Protein AF-A0A7S3JZH7-F1 (afdb_monomer_lite)

pLDDT: mean 85.05, std 9.58, range [51.75, 96.56]

Structure (mmCIF, N/CA/C/O backbone):
data_AF-A0A7S3JZH7-F1
#
_entry.id   AF-A0A7S3JZH7-F1
#
loop_
_atom_site.group_PDB
_atom_site.id
_atom_site.type_symbol
_atom_site.label_atom_id
_atom_site.label_alt_id
_atom_site.label_comp_id
_atom_site.label_asym_id
_atom_site.label_entity_id
_atom_site.label_seq_id
_atom_site.pdbx_PDB_ins_code
_atom_site.Cartn_x
_atom_site.Cartn_y
_atom_site.Cartn_z
_atom_site.occupancy
_atom_site.B_iso_or_equiv
_atom_site.auth_seq_id
_atom_site.auth_comp_id
_atom_site.auth_asym_id
_atom_site.auth_atom_id
_atom_site.pdbx_PDB_model_num
ATOM 1 N N . MET A 1 1 ? -5.013 -5.495 26.925 1.00 58.22 1 MET A N 1
ATOM 2 C CA . MET A 1 1 ? -5.924 -5.032 28.007 1.00 58.22 1 MET A CA 1
ATOM 3 C C . MET A 1 1 ? -6.100 -3.506 28.046 1.00 58.22 1 MET A C 1
ATOM 5 O O . MET A 1 1 ? -7.238 -3.081 28.151 1.00 58.22 1 MET A O 1
ATOM 9 N N . ARG A 1 2 ? -5.047 -2.670 27.916 1.00 72.44 2 ARG A N 1
ATOM 10 C CA . ARG A 1 2 ? -5.207 -1.193 27.839 1.00 72.44 2 ARG A CA 1
ATOM 11 C C . ARG A 1 2 ? -5.859 -0.697 26.538 1.00 72.44 2 ARG A C 1
ATOM 13 O O . ARG A 1 2 ? -6.696 0.191 26.612 1.00 72.44 2 ARG A O 1
ATOM 20 N N . GLU A 1 3 ? -5.519 -1.277 25.386 1.00 74.50 3 GLU A N 1
ATOM 21 C CA . GLU A 1 3 ? -6.120 -0.882 24.097 1.00 74.50 3 GLU A CA 1
ATOM 22 C C . GLU A 1 3 ? -7.612 -1.234 24.022 1.00 74.50 3 GLU A C 1
ATOM 24 O O . GLU A 1 3 ? -8.415 -0.382 23.671 1.00 74.50 3 GLU A O 1
ATOM 29 N N . LEU A 1 4 ? -8.022 -2.406 24.521 1.00 79.62 4 LEU A N 1
ATOM 30 C CA . LEU A 1 4 ? -9.442 -2.789 24.620 1.00 79.62 4 LEU A CA 1
ATOM 31 C C . LEU A 1 4 ? -10.293 -1.793 25.429 1.00 79.62 4 LEU A C 1
ATOM 33 O O . LEU A 1 4 ? -11.463 -1.595 25.125 1.00 79.62 4 LEU A O 1
ATOM 37 N N . VAL A 1 5 ? -9.723 -1.154 26.458 1.00 84.50 5 VAL A N 1
ATOM 38 C CA . VAL A 1 5 ? -10.425 -0.113 27.233 1.00 84.50 5 VAL A CA 1
ATOM 39 C C . VAL A 1 5 ? -10.601 1.162 26.406 1.00 84.50 5 VAL A C 1
ATOM 41 O O . VAL A 1 5 ? -11.640 1.809 26.497 1.00 84.50 5 VAL A O 1
ATOM 44 N N . LYS A 1 6 ? -9.603 1.523 25.593 1.00 85.31 6 LYS A N 1
ATOM 45 C CA . LYS A 1 6 ? -9.692 2.677 24.690 1.00 85.31 6 LYS A CA 1
ATOM 46 C C . LYS A 1 6 ? -10.683 2.430 23.554 1.00 85.31 6 LYS A C 1
ATOM 48 O O . LYS A 1 6 ? -11.419 3.351 23.229 1.00 85.31 6 LYS A O 1
ATOM 53 N N . ILE A 1 7 ? -10.716 1.210 23.011 1.00 85.50 7 ILE A N 1
ATOM 54 C CA . ILE A 1 7 ? -11.685 0.781 21.993 1.00 85.50 7 ILE A CA 1
ATOM 55 C C . ILE A 1 7 ? -13.103 0.911 22.552 1.00 85.50 7 ILE A C 1
ATOM 57 O O . ILE A 1 7 ? -13.881 1.690 22.028 1.00 85.50 7 ILE A O 1
ATOM 61 N N . LYS A 1 8 ? -13.400 0.315 23.715 1.00 85.00 8 LYS A N 1
ATOM 62 C CA . LYS A 1 8 ? -14.727 0.460 24.346 1.00 85.00 8 LYS A CA 1
ATOM 63 C C . LYS A 1 8 ? -15.133 1.914 24.575 1.00 85.00 8 LYS A C 1
ATOM 65 O O . LYS A 1 8 ? -16.249 2.297 24.267 1.00 85.00 8 LYS A O 1
ATOM 70 N N . LYS A 1 9 ? -14.211 2.739 25.084 1.00 87.25 9 LYS A N 1
ATOM 71 C CA . LYS A 1 9 ? -14.477 4.165 25.310 1.00 87.25 9 LYS A CA 1
ATOM 72 C C . LYS A 1 9 ? -14.785 4.919 24.008 1.00 87.25 9 LYS A C 1
ATOM 74 O O . LYS A 1 9 ? -15.565 5.860 24.036 1.00 87.25 9 LYS A O 1
ATOM 79 N N . ARG A 1 10 ? -14.126 4.549 22.908 1.00 84.88 10 ARG A N 1
ATOM 80 C CA . ARG A 1 10 ? -14.354 5.107 21.569 1.00 84.88 10 ARG A CA 1
ATOM 81 C C . ARG A 1 10 ? -15.720 4.681 21.035 1.00 84.88 10 ARG A C 1
ATOM 83 O O . ARG A 1 10 ? -16.458 5.529 20.558 1.00 84.88 10 ARG A O 1
ATOM 90 N N . ASP A 1 11 ? -16.048 3.401 21.161 1.00 85.56 11 ASP A N 1
ATOM 91 C CA . ASP A 1 11 ? -17.286 2.828 20.627 1.00 85.56 11 ASP A CA 1
ATOM 92 C C . ASP A 1 11 ? -18.531 3.304 21.417 1.00 85.56 11 ASP A C 1
ATOM 94 O O . ASP A 1 11 ? -19.641 3.319 20.896 1.00 85.56 11 ASP A O 1
ATOM 98 N N . GLU A 1 12 ? -18.357 3.750 22.668 1.00 88.50 12 GLU A N 1
ATOM 99 C CA . GLU A 1 12 ? -19.407 4.369 23.499 1.00 88.50 12 GLU A CA 1
ATOM 100 C C . GLU A 1 12 ? -19.649 5.868 23.198 1.00 88.50 12 GLU A C 1
ATOM 102 O O . GLU A 1 12 ? -20.600 6.453 23.720 1.00 88.50 12 GLU A O 1
ATOM 107 N N . ASP A 1 13 ? -18.806 6.521 22.390 1.00 88.81 13 ASP A N 1
ATOM 108 C CA . ASP A 1 13 ? -18.903 7.957 22.107 1.00 88.81 13 ASP A CA 1
ATOM 109 C C . ASP A 1 13 ? -19.784 8.237 20.873 1.00 88.81 13 ASP A C 1
ATOM 111 O O . ASP A 1 13 ? -19.346 8.192 19.720 1.00 88.81 13 ASP A O 1
ATOM 115 N N . GLU A 1 14 ? -21.050 8.593 21.118 1.00 88.75 14 GLU A N 1
ATOM 116 C CA . GLU A 1 14 ? -22.032 8.903 20.066 1.00 88.75 14 GLU A CA 1
ATOM 117 C C . GLU A 1 14 ? -21.598 10.052 19.137 1.00 88.75 14 GLU A C 1
ATOM 119 O O . GLU A 1 14 ? -22.033 10.109 17.985 1.00 88.75 14 GLU A O 1
ATOM 124 N N . SER A 1 15 ? -20.724 10.961 19.592 1.00 90.81 15 SER A N 1
ATOM 125 C CA . SER A 1 15 ? -20.298 12.111 18.784 1.00 90.81 15 SER A CA 1
ATOM 126 C C . SER A 1 15 ? -19.439 11.713 17.580 1.00 90.81 15 SER A C 1
ATOM 128 O O . SER A 1 15 ? -19.431 12.416 16.566 1.00 90.81 15 SER A O 1
ATOM 130 N N . ILE A 1 16 ? -18.756 10.567 17.669 1.00 86.44 16 ILE A N 1
ATOM 131 C CA . ILE A 1 16 ? -17.871 10.033 16.626 1.00 86.44 16 ILE A CA 1
ATOM 132 C C . ILE A 1 16 ? -18.435 8.789 15.934 1.00 86.44 16 ILE A C 1
ATOM 134 O O . ILE A 1 16 ? -17.827 8.324 14.973 1.00 86.44 16 ILE A O 1
ATOM 138 N N . SER A 1 17 ? -19.612 8.297 16.337 1.00 85.25 17 SER A N 1
ATOM 139 C CA . SER A 1 17 ? -20.246 7.106 15.742 1.00 85.25 17 SER A CA 1
ATOM 140 C C . SER A 1 17 ? -20.478 7.246 14.229 1.00 85.25 17 SER A C 1
ATOM 142 O O . SER A 1 17 ? -20.254 6.313 13.467 1.00 85.25 17 SER A O 1
ATOM 144 N N . SER A 1 18 ? -20.806 8.447 13.735 1.00 86.75 18 SER A N 1
ATOM 145 C CA . SER A 1 18 ? -20.938 8.679 12.282 1.00 86.75 18 SER A CA 1
ATOM 146 C C . SER A 1 18 ? -19.637 8.486 11.482 1.00 86.75 18 SER A C 1
ATOM 148 O O . SER A 1 18 ? -19.684 8.336 10.261 1.00 86.75 18 SER A O 1
ATOM 150 N N . LEU A 1 19 ? -18.483 8.500 12.156 1.00 85.81 19 LEU A N 1
ATOM 151 C CA . LEU A 1 19 ? -17.153 8.312 11.578 1.00 85.81 19 LEU A CA 1
ATOM 152 C C . LEU A 1 19 ? -16.569 6.927 11.883 1.00 85.81 19 LEU A C 1
ATOM 154 O O . LEU A 1 19 ? -15.448 6.659 11.460 1.00 85.81 19 LEU A O 1
ATOM 158 N N . GLU A 1 20 ? -17.306 6.062 12.583 1.00 85.56 20 GLU A N 1
ATOM 159 C CA . GLU A 1 20 ? -16.857 4.740 13.036 1.00 85.56 20 GLU A CA 1
ATOM 160 C C . GLU A 1 20 ? -16.263 3.906 11.902 1.00 85.56 20 GLU A C 1
ATOM 162 O O . GLU A 1 20 ? -15.135 3.435 12.018 1.00 85.56 20 GLU A O 1
ATOM 167 N N . PHE A 1 21 ? -16.933 3.888 10.748 1.00 84.00 21 PHE A N 1
ATOM 168 C CA . PHE A 1 21 ? -16.458 3.235 9.525 1.00 84.00 21 PHE A CA 1
ATOM 169 C C . PHE A 1 21 ? -15.013 3.601 9.127 1.00 84.00 21 PHE A C 1
ATOM 171 O O . PHE A 1 21 ? -14.328 2.808 8.492 1.00 84.00 21 PHE A O 1
ATOM 178 N N . PHE A 1 22 ? -14.527 4.802 9.460 1.00 84.56 22 PHE A N 1
ATOM 179 C CA . PHE A 1 22 ? -13.163 5.202 9.110 1.00 84.56 22 PHE A CA 1
ATOM 180 C C . PHE A 1 22 ? -12.098 4.582 10.012 1.00 84.56 22 PHE A C 1
ATOM 182 O O . PHE A 1 22 ? -10.966 4.439 9.565 1.00 84.56 22 PHE A O 1
ATOM 189 N N . PHE A 1 23 ? -12.411 4.291 11.274 1.00 85.50 23 PHE A N 1
ATOM 190 C CA . PHE A 1 23 ? -11.412 3.933 12.286 1.00 85.50 23 PHE A CA 1
ATOM 191 C C . PHE A 1 23 ? -11.687 2.605 13.001 1.00 85.50 23 PHE A C 1
ATOM 193 O O . PHE A 1 23 ? -10.865 2.193 13.816 1.00 85.50 23 PHE A O 1
ATOM 200 N N . GLU A 1 24 ? -12.826 1.965 12.733 1.00 88.00 24 GLU A N 1
ATOM 201 C CA . GLU A 1 24 ? -13.283 0.707 13.334 1.00 88.00 24 GLU A CA 1
ATOM 202 C C . GLU A 1 24 ? -12.189 -0.361 13.337 1.00 88.00 24 GLU A C 1
ATOM 204 O O . GLU A 1 24 ? -11.867 -0.889 14.400 1.00 88.00 24 GLU A O 1
ATOM 209 N N . GLU A 1 25 ? -11.581 -0.595 12.172 1.00 89.69 25 GLU A N 1
ATOM 210 C CA . GLU A 1 25 ? -10.583 -1.643 11.918 1.00 89.69 25 GLU A CA 1
ATOM 211 C C . GLU A 1 25 ? -9.193 -1.318 12.491 1.00 89.69 25 GLU A C 1
ATOM 213 O O . GLU A 1 25 ? -8.319 -2.184 12.548 1.00 89.69 25 GLU A O 1
ATOM 218 N N . TYR A 1 26 ? -8.977 -0.077 12.934 1.00 91.12 26 TYR A N 1
ATOM 219 C CA . TYR A 1 26 ? -7.669 0.419 13.348 1.00 91.12 26 TYR A CA 1
ATOM 220 C C . TYR A 1 26 ? -7.549 0.546 14.858 1.00 91.12 26 TYR A C 1
ATOM 222 O O . TYR A 1 26 ? -8.482 0.936 15.571 1.00 91.12 26 TYR A O 1
ATOM 230 N N . GLU A 1 27 ? -6.345 0.301 15.360 1.00 90.31 27 GLU A N 1
ATOM 231 C CA . GLU A 1 27 ? -6.047 0.515 16.762 1.00 90.31 27 GLU A CA 1
ATOM 232 C C . GLU A 1 27 ? -6.175 2.004 17.136 1.00 90.31 27 GLU A C 1
ATOM 234 O O . GLU A 1 27 ? -5.740 2.883 16.383 1.00 90.31 27 GLU A O 1
ATOM 239 N N . PRO A 1 28 ? -6.672 2.341 18.344 1.00 87.88 28 PRO A N 1
ATOM 240 C CA . PRO A 1 28 ? -6.849 3.733 18.765 1.00 87.88 28 PRO A CA 1
ATOM 241 C C . PRO A 1 28 ? -5.569 4.582 18.719 1.00 87.88 28 PRO A C 1
ATOM 243 O O . PRO A 1 28 ? -5.639 5.803 18.565 1.00 87.88 28 PRO A O 1
ATOM 246 N N . ARG A 1 29 ? -4.384 3.962 18.852 1.00 89.75 29 ARG A N 1
ATOM 247 C CA . ARG A 1 29 ? -3.088 4.655 18.709 1.00 89.75 29 ARG A CA 1
ATOM 248 C C . ARG A 1 29 ? -2.808 5.132 17.277 1.00 89.75 29 ARG A C 1
ATOM 250 O O . ARG A 1 29 ? -2.049 6.083 17.107 1.00 89.75 29 ARG A O 1
ATOM 257 N N . CYS A 1 30 ? -3.449 4.523 16.282 1.00 90.00 30 CYS A N 1
ATOM 258 C CA . CYS A 1 30 ? -3.233 4.724 14.852 1.00 90.00 30 CYS A CA 1
ATOM 259 C C . CYS A 1 30 ? -4.429 5.404 14.159 1.00 90.00 30 CYS A C 1
ATOM 261 O O . CYS A 1 30 ? -4.643 5.223 12.967 1.00 90.00 30 CYS A O 1
ATOM 263 N N . TYR A 1 31 ? -5.184 6.255 14.860 1.00 85.69 31 TYR A N 1
ATOM 264 C CA . TYR A 1 31 ? -6.390 6.910 14.320 1.00 85.69 31 TYR A CA 1
ATOM 265 C C . TYR A 1 31 ? -6.175 7.766 13.048 1.00 85.69 31 TYR A C 1
ATOM 267 O O . TYR A 1 31 ? -7.133 8.058 12.338 1.00 85.69 31 TYR A O 1
ATOM 275 N N . LEU A 1 32 ? -4.939 8.190 12.746 1.00 89.94 32 LEU A N 1
ATOM 276 C CA . LEU A 1 32 ? -4.595 8.925 11.514 1.00 89.94 32 LEU A CA 1
ATOM 277 C C . LEU A 1 32 ? -4.231 8.015 10.333 1.00 89.94 32 LEU A C 1
ATOM 279 O O . LEU A 1 32 ? -4.051 8.505 9.216 1.00 89.94 32 LEU A O 1
ATOM 283 N N . PHE A 1 33 ? -4.116 6.708 10.554 1.00 93.25 33 PHE A N 1
ATOM 284 C CA . PHE A 1 33 ? -3.754 5.749 9.518 1.00 93.25 33 PHE A CA 1
ATOM 285 C C . PHE A 1 33 ? -4.716 5.739 8.314 1.00 93.25 33 PHE A C 1
ATOM 287 O O . PHE A 1 33 ? -4.216 5.775 7.190 1.00 93.25 33 PHE A O 1
ATOM 294 N N . PRO A 1 34 ? -6.051 5.851 8.482 1.00 91.31 34 PRO A N 1
ATOM 295 C CA . PRO A 1 34 ? -6.981 5.947 7.349 1.00 91.31 34 PRO A CA 1
ATOM 296 C C . PRO A 1 34 ? -6.689 7.145 6.433 1.00 91.31 34 PRO A C 1
ATOM 298 O O . PRO A 1 34 ? -6.781 7.064 5.206 1.00 91.31 34 PRO A O 1
ATOM 301 N N . VAL A 1 35 ? -6.286 8.278 7.022 1.00 93.25 35 VAL A N 1
ATOM 302 C CA . VAL A 1 35 ? -5.907 9.486 6.273 1.00 93.25 35 VAL A CA 1
ATOM 303 C C . VAL A 1 35 ? -4.627 9.239 5.480 1.00 93.25 35 VAL A C 1
ATOM 305 O O . VAL A 1 35 ? -4.537 9.624 4.313 1.00 93.25 35 VAL A O 1
ATOM 308 N N . PHE A 1 36 ? -3.646 8.576 6.095 1.00 94.88 36 PHE A N 1
ATOM 309 C CA . PHE A 1 36 ? -2.419 8.168 5.419 1.00 94.88 36 PHE A CA 1
ATOM 310 C C . PHE A 1 36 ? -2.703 7.203 4.258 1.00 94.88 36 PHE A C 1
ATOM 312 O O . PHE A 1 36 ? -2.192 7.424 3.157 1.00 94.88 36 PHE A O 1
ATOM 319 N N . GLU A 1 37 ? -3.543 6.183 4.454 1.00 93.25 37 GLU A N 1
ATOM 320 C CA . GLU A 1 37 ? -3.904 5.237 3.396 1.00 93.25 37 GLU A CA 1
ATOM 321 C C . GLU A 1 37 ? -4.552 5.938 2.202 1.00 93.25 37 GLU A C 1
ATOM 323 O O . GLU A 1 37 ? -4.182 5.694 1.047 1.00 93.25 37 GLU A O 1
ATOM 328 N N . LEU A 1 38 ? -5.483 6.856 2.473 1.00 94.31 38 LEU A N 1
ATOM 329 C CA . LEU A 1 38 ? -6.145 7.642 1.443 1.00 94.31 38 LEU A CA 1
ATOM 330 C C . LEU A 1 38 ? -5.154 8.553 0.710 1.00 94.31 38 LEU A C 1
ATOM 332 O O . LEU A 1 38 ? -5.138 8.582 -0.523 1.00 94.31 38 LEU A O 1
ATOM 336 N N . ALA A 1 39 ? -4.295 9.262 1.445 1.00 95.62 39 ALA A N 1
ATOM 337 C CA . ALA A 1 39 ? -3.270 10.127 0.869 1.00 95.62 39 ALA A CA 1
ATOM 338 C C . ALA A 1 39 ? -2.304 9.334 -0.022 1.00 95.62 39 ALA A C 1
ATOM 340 O O . ALA A 1 39 ? -2.009 9.743 -1.146 1.00 95.62 39 ALA A O 1
ATOM 341 N N . ARG A 1 40 ? -1.872 8.156 0.435 1.00 94.81 40 ARG A N 1
ATOM 342 C CA . ARG A 1 40 ? -1.051 7.229 -0.344 1.00 94.81 40 ARG A CA 1
ATOM 343 C C . ARG A 1 40 ? -1.771 6.760 -1.603 1.00 94.81 40 ARG A C 1
ATOM 345 O O . ARG A 1 40 ? -1.165 6.731 -2.674 1.00 94.81 40 ARG A O 1
ATOM 352 N N . ARG A 1 41 ? -3.050 6.391 -1.502 1.00 94.25 41 ARG A N 1
ATOM 353 C CA . ARG A 1 41 ? -3.851 5.955 -2.652 1.00 94.25 41 ARG A CA 1
ATOM 354 C C . ARG A 1 41 ? -3.946 7.065 -3.693 1.00 94.25 41 ARG A C 1
ATOM 356 O O . ARG A 1 41 ? -3.698 6.807 -4.869 1.00 94.25 41 ARG A O 1
ATOM 363 N N . ILE A 1 42 ? -4.226 8.296 -3.270 1.00 96.56 42 ILE A N 1
ATOM 364 C CA . ILE A 1 42 ? -4.245 9.478 -4.143 1.00 96.56 42 ILE A CA 1
ATOM 365 C C . ILE A 1 42 ? -2.864 9.719 -4.758 1.00 96.56 42 ILE A C 1
ATOM 367 O O . ILE A 1 42 ? -2.762 9.996 -5.951 1.00 96.56 42 ILE A O 1
ATOM 371 N N . PHE A 1 43 ? -1.790 9.570 -3.985 1.00 95.94 43 PHE A N 1
ATOM 372 C CA . PHE A 1 43 ? -0.431 9.719 -4.493 1.00 95.94 43 PHE A CA 1
ATOM 373 C C . PHE A 1 43 ? -0.117 8.701 -5.600 1.00 95.94 43 PHE A C 1
ATOM 375 O O . PHE A 1 43 ? 0.267 9.090 -6.704 1.00 95.94 43 PHE A O 1
ATOM 382 N N . LEU A 1 44 ? -0.342 7.410 -5.336 1.00 93.19 44 LEU A N 1
ATOM 383 C CA . LEU A 1 44 ? 0.003 6.330 -6.263 1.00 93.19 44 LEU A CA 1
ATOM 384 C C . LEU A 1 44 ? -0.899 6.267 -7.504 1.00 93.19 44 LEU A C 1
ATOM 386 O O . LEU A 1 44 ? -0.483 5.707 -8.513 1.00 93.19 44 LEU A O 1
ATOM 390 N N . THR A 1 45 ? -2.117 6.813 -7.444 1.00 92.00 45 THR A N 1
ATOM 391 C CA . THR A 1 45 ? -3.082 6.742 -8.558 1.00 92.00 45 THR A CA 1
ATOM 392 C C . THR A 1 45 ? -3.274 8.069 -9.285 1.00 92.00 45 THR A C 1
ATOM 394 O O . THR A 1 45 ? -3.269 8.084 -10.511 1.00 92.00 45 THR A O 1
ATOM 397 N N . SER A 1 46 ? -3.396 9.185 -8.565 1.00 93.25 46 SER A N 1
ATOM 398 C CA . SER A 1 46 ? -3.689 10.499 -9.152 1.00 93.25 46 SER A CA 1
ATOM 399 C C . SER A 1 46 ? -2.430 11.328 -9.375 1.00 93.25 46 SER A C 1
ATOM 401 O O . SER A 1 46 ? -2.222 11.842 -10.470 1.00 93.25 46 SER A O 1
ATOM 403 N N . ILE A 1 47 ? -1.565 11.457 -8.363 1.00 93.06 47 ILE A N 1
ATOM 404 C CA . ILE A 1 47 ? -0.365 12.308 -8.473 1.00 93.06 47 ILE A CA 1
ATOM 405 C C . ILE A 1 47 ? 0.620 11.702 -9.475 1.00 93.06 47 ILE A C 1
ATOM 407 O O . ILE A 1 47 ? 1.130 12.406 -10.345 1.00 93.06 47 ILE A O 1
ATOM 411 N N . LEU A 1 48 ? 0.840 10.386 -9.416 1.00 92.12 48 LEU A N 1
ATOM 412 C CA . LEU A 1 48 ? 1.695 9.705 -10.387 1.00 92.12 48 LEU A CA 1
ATOM 413 C C . LEU A 1 48 ? 1.160 9.755 -11.822 1.00 92.12 48 LEU A C 1
ATOM 415 O O . LEU A 1 48 ? 1.958 9.686 -12.754 1.00 92.12 48 LEU A O 1
ATOM 419 N N . ALA A 1 49 ? -0.152 9.895 -12.026 1.00 90.94 49 ALA A N 1
ATOM 420 C CA . ALA A 1 49 ? -0.742 9.987 -13.362 1.00 90.94 49 ALA A CA 1
ATOM 421 C C . ALA A 1 49 ? -0.445 11.320 -14.074 1.00 90.94 49 ALA A C 1
ATOM 423 O O . ALA A 1 49 ? -0.642 11.416 -15.282 1.00 90.94 49 ALA A O 1
ATOM 424 N N . VAL A 1 50 ? 0.049 12.337 -13.356 1.00 93.81 50 VAL A N 1
ATOM 425 C CA . VAL A 1 50 ? 0.479 13.617 -13.950 1.00 93.81 50 VAL A CA 1
ATOM 426 C C . VAL A 1 50 ? 1.763 13.455 -14.771 1.00 93.81 50 VAL A C 1
ATOM 428 O O . VAL A 1 50 ? 2.004 14.209 -15.713 1.00 93.81 50 VAL A O 1
ATOM 431 N N . PHE A 1 51 ? 2.596 12.471 -14.431 1.00 92.56 51 PHE A N 1
ATOM 432 C CA . PHE A 1 51 ? 3.809 12.170 -15.182 1.00 92.56 51 PHE A CA 1
ATOM 433 C C . PHE A 1 51 ? 3.486 11.409 -16.465 1.00 92.56 51 PHE A C 1
ATOM 435 O O . PHE A 1 51 ? 2.498 10.678 -16.545 1.00 92.56 51 PHE A O 1
ATOM 442 N N . TYR A 1 52 ? 4.362 11.536 -17.465 1.00 90.44 52 TYR A N 1
ATOM 443 C CA . TYR A 1 52 ? 4.202 10.788 -18.706 1.00 90.44 52 TYR A CA 1
ATOM 444 C C . TYR A 1 52 ? 4.200 9.272 -18.419 1.00 90.44 52 TYR A C 1
ATOM 446 O O . TYR A 1 52 ? 5.138 8.794 -17.761 1.00 90.44 52 TYR A O 1
ATOM 454 N N . PRO A 1 53 ? 3.191 8.519 -18.901 1.00 88.44 53 PRO A N 1
ATOM 455 C CA . PRO A 1 53 ? 3.070 7.090 -18.646 1.00 88.44 53 PRO A CA 1
ATOM 456 C C . PRO A 1 53 ? 4.323 6.308 -19.050 1.00 88.44 53 PRO A C 1
ATOM 458 O O . PRO A 1 53 ? 4.794 6.409 -20.181 1.00 88.44 53 PRO A O 1
ATOM 461 N N . GLY A 1 54 ? 4.863 5.518 -18.122 1.00 84.19 54 GLY A N 1
ATOM 462 C CA . GLY A 1 54 ? 6.053 4.695 -18.353 1.00 84.19 54 GLY A CA 1
ATOM 463 C C . GLY A 1 54 ? 7.371 5.474 -18.364 1.00 84.19 54 GLY A C 1
ATOM 464 O O . GLY A 1 54 ? 8.415 4.900 -18.664 1.00 84.19 54 GLY A O 1
ATOM 465 N N . SER A 1 55 ? 7.355 6.767 -18.025 1.00 91.69 55 SER A N 1
ATOM 466 C CA . SER A 1 55 ? 8.586 7.543 -17.869 1.00 91.69 55 SER A CA 1
ATOM 467 C C . SER A 1 55 ? 9.402 7.083 -16.658 1.00 91.69 55 SER A C 1
ATOM 469 O O . SER A 1 55 ? 8.860 6.692 -15.621 1.00 91.69 55 SER A O 1
ATOM 471 N N . MET A 1 56 ? 10.729 7.219 -16.751 1.00 92.81 56 MET A N 1
ATOM 472 C CA . MET A 1 56 ? 11.648 6.928 -15.645 1.00 92.81 56 MET A CA 1
ATOM 473 C C . MET A 1 56 ? 11.286 7.698 -14.365 1.00 92.81 56 MET A C 1
ATOM 475 O O . MET A 1 56 ? 11.362 7.142 -13.272 1.00 92.81 56 MET A O 1
ATOM 479 N N . GLN A 1 57 ? 10.861 8.962 -14.491 1.00 93.38 57 GLN A N 1
ATOM 480 C CA . GLN A 1 57 ? 10.462 9.801 -13.355 1.00 93.38 57 GLN A CA 1
ATOM 481 C C . GLN A 1 57 ? 9.240 9.229 -12.631 1.00 93.38 57 GLN A C 1
ATOM 483 O O . GLN A 1 57 ? 9.258 9.114 -11.407 1.00 93.38 57 GLN A O 1
ATOM 488 N N . GLN A 1 58 ? 8.210 8.819 -13.379 1.00 94.50 58 GLN A N 1
ATOM 489 C CA . GLN A 1 58 ? 7.010 8.205 -12.813 1.00 94.50 58 GLN A CA 1
ATOM 490 C C . GLN A 1 58 ? 7.350 6.915 -12.058 1.00 94.50 58 GLN A C 1
ATOM 492 O O . GLN A 1 58 ? 6.891 6.709 -10.936 1.00 94.50 58 GLN A O 1
ATOM 497 N N . ILE A 1 59 ? 8.189 6.068 -12.661 1.00 94.19 59 ILE A N 1
ATOM 498 C CA . ILE A 1 59 ? 8.612 4.794 -12.074 1.00 94.19 59 ILE A CA 1
ATOM 499 C C . ILE A 1 59 ? 9.432 5.028 -10.799 1.00 94.19 59 ILE A C 1
ATOM 501 O O . ILE A 1 59 ? 9.161 4.398 -9.779 1.00 94.19 59 ILE A O 1
ATOM 505 N N . ALA A 1 60 ? 10.400 5.947 -10.829 1.00 94.69 60 ALA A N 1
ATOM 506 C CA . ALA A 1 60 ? 11.265 6.236 -9.688 1.00 94.69 60 ALA A CA 1
ATOM 507 C C . ALA A 1 60 ? 10.489 6.840 -8.506 1.00 94.69 60 ALA A C 1
ATOM 509 O O . ALA A 1 60 ? 10.631 6.380 -7.373 1.00 94.69 60 ALA A O 1
ATOM 510 N N . ILE A 1 61 ? 9.633 7.835 -8.761 1.00 95.56 61 ILE A N 1
ATOM 511 C CA . ILE A 1 61 ? 8.812 8.474 -7.721 1.00 95.56 61 ILE A CA 1
ATOM 512 C C . ILE A 1 61 ? 7.793 7.477 -7.156 1.00 95.56 61 ILE A C 1
ATOM 514 O O . ILE A 1 61 ? 7.595 7.423 -5.941 1.00 95.56 61 ILE A O 1
ATOM 518 N N . GLY A 1 62 ? 7.185 6.650 -8.010 1.00 96.06 62 GLY A N 1
ATOM 519 C CA . GLY A 1 62 ? 6.255 5.612 -7.574 1.00 96.06 62 GLY A CA 1
ATOM 520 C C . GLY A 1 62 ? 6.919 4.532 -6.724 1.00 96.06 62 GLY A C 1
ATOM 521 O O . GLY A 1 62 ? 6.379 4.161 -5.683 1.00 96.06 62 GLY A O 1
ATOM 522 N N . MET A 1 63 ? 8.129 4.102 -7.094 1.00 95.56 63 MET A N 1
ATOM 523 C CA . MET A 1 63 ? 8.927 3.167 -6.299 1.00 95.56 63 MET A CA 1
ATOM 524 C C . MET A 1 63 ? 9.285 3.741 -4.924 1.00 95.56 63 MET A C 1
ATOM 526 O O . MET A 1 63 ? 9.122 3.055 -3.917 1.00 95.56 63 MET A O 1
ATOM 530 N N . LEU A 1 64 ? 9.736 4.999 -4.863 1.00 95.75 64 LEU A N 1
ATOM 531 C CA . LEU A 1 64 ? 10.031 5.666 -3.592 1.00 95.75 64 LEU A CA 1
ATOM 532 C C . LEU A 1 64 ? 8.785 5.763 -2.709 1.00 95.75 64 LEU A C 1
ATOM 534 O O . LEU A 1 64 ? 8.851 5.442 -1.526 1.00 95.75 64 LEU A O 1
ATOM 538 N N . GLY A 1 65 ? 7.638 6.146 -3.276 1.00 95.94 65 GLY A N 1
ATOM 539 C CA . GLY A 1 65 ? 6.380 6.191 -2.532 1.00 95.94 65 GLY A CA 1
ATOM 540 C C . GLY A 1 65 ? 5.918 4.820 -2.036 1.00 95.94 65 GLY A C 1
ATOM 541 O O . GLY A 1 65 ? 5.422 4.717 -0.916 1.00 95.94 65 GLY A O 1
ATOM 542 N N . ALA A 1 66 ? 6.120 3.761 -2.824 1.00 95.94 66 ALA A N 1
ATOM 543 C CA . ALA A 1 66 ? 5.823 2.390 -2.411 1.00 95.94 66 ALA A CA 1
ATOM 544 C C . ALA A 1 66 ? 6.715 1.932 -1.243 1.00 95.94 66 ALA A C 1
ATOM 546 O O . ALA A 1 66 ? 6.203 1.389 -0.268 1.00 95.94 66 ALA A O 1
ATOM 547 N N . LEU A 1 67 ? 8.021 2.216 -1.291 1.00 95.75 67 LEU A N 1
ATOM 548 C CA . LEU A 1 67 ? 8.964 1.881 -0.215 1.00 95.75 67 LEU A CA 1
A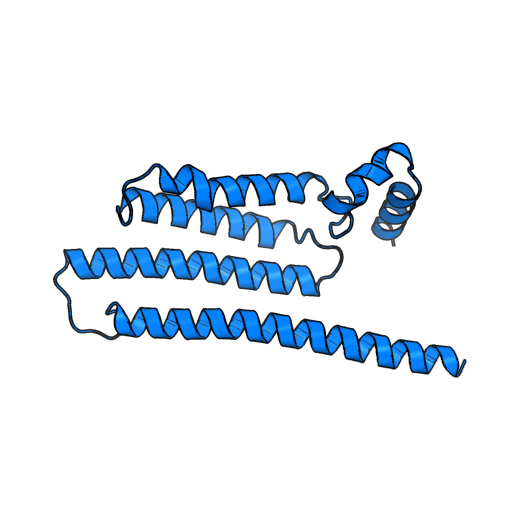TOM 549 C C . LEU A 1 67 ? 8.706 2.680 1.068 1.00 95.75 67 LEU A C 1
ATOM 551 O O . LEU A 1 67 ? 8.730 2.118 2.161 1.00 95.75 67 LEU A O 1
ATOM 555 N N . LEU A 1 68 ? 8.435 3.983 0.947 1.00 96.06 68 LEU A N 1
ATOM 556 C CA . LEU A 1 68 ? 8.072 4.821 2.093 1.00 96.06 68 LEU A CA 1
ATOM 557 C C . LEU A 1 68 ? 6.769 4.344 2.724 1.00 96.06 68 LEU A C 1
ATOM 559 O O . LEU A 1 68 ? 6.686 4.233 3.943 1.00 96.06 68 LEU A O 1
ATOM 563 N N . SER A 1 69 ? 5.777 4.014 1.897 1.00 94.88 69 SER A N 1
ATOM 564 C CA . SER A 1 69 ? 4.543 3.408 2.378 1.00 94.88 69 SER A CA 1
ATOM 565 C C . SER A 1 69 ? 4.820 2.122 3.139 1.00 94.88 69 SER A C 1
ATOM 567 O O . SER A 1 69 ? 4.354 1.958 4.260 1.00 94.88 69 SER A O 1
ATOM 569 N N . MET A 1 70 ? 5.628 1.237 2.562 1.00 94.44 70 MET A N 1
ATOM 570 C CA . MET A 1 70 ? 5.969 -0.033 3.181 1.00 94.44 70 MET A CA 1
AT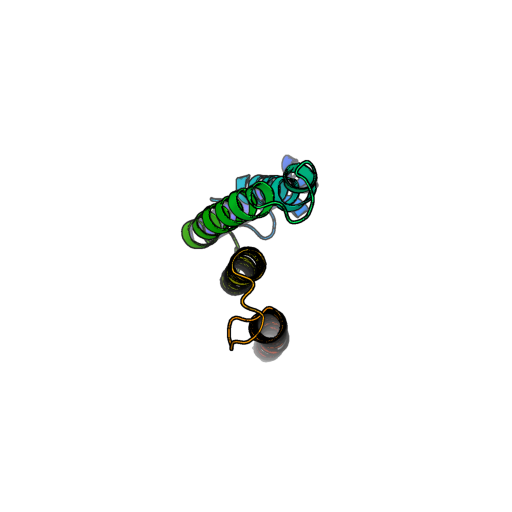OM 571 C C . MET A 1 70 ? 6.574 0.141 4.579 1.00 94.44 70 MET A C 1
ATOM 573 O O . MET A 1 70 ? 6.170 -0.542 5.517 1.00 94.44 70 MET A O 1
ATOM 577 N N . ALA A 1 71 ? 7.484 1.103 4.746 1.00 95.38 71 ALA A N 1
ATOM 578 C CA . ALA A 1 71 ? 8.052 1.418 6.053 1.00 95.38 71 ALA A CA 1
ATOM 579 C C . ALA A 1 71 ? 6.986 1.855 7.073 1.00 95.38 71 ALA A C 1
ATOM 581 O O . ALA A 1 71 ? 7.082 1.490 8.240 1.00 95.38 71 ALA A O 1
ATOM 582 N N . VAL A 1 72 ? 5.960 2.600 6.644 1.00 95.25 72 VAL A N 1
ATOM 583 C CA . VAL A 1 72 ? 4.842 3.001 7.512 1.00 95.25 72 VAL A CA 1
ATOM 584 C C . VAL A 1 72 ? 4.002 1.787 7.917 1.00 95.25 72 VAL A C 1
ATOM 586 O O . VAL A 1 72 ? 3.740 1.624 9.103 1.00 95.25 72 VAL A O 1
ATOM 589 N N . TYR A 1 73 ? 3.635 0.904 6.982 1.00 93.94 73 TYR A N 1
ATOM 590 C CA . TYR A 1 73 ? 2.846 -0.295 7.310 1.00 93.94 73 TYR A CA 1
ATOM 591 C C . TYR A 1 73 ? 3.587 -1.231 8.276 1.00 93.94 73 TYR A C 1
ATOM 593 O O . TYR A 1 73 ? 3.001 -1.663 9.260 1.00 93.94 73 TYR A O 1
ATOM 601 N N . LEU A 1 74 ? 4.883 -1.482 8.050 1.00 92.44 74 LEU A N 1
ATOM 602 C CA . LEU A 1 74 ? 5.682 -2.353 8.924 1.00 92.44 74 LEU A CA 1
ATOM 603 C C . LEU A 1 74 ? 5.984 -1.742 10.298 1.00 92.44 74 LEU A C 1
ATOM 605 O O . LEU A 1 74 ? 6.295 -2.472 11.230 1.00 92.44 74 LEU A O 1
ATOM 609 N N . TYR A 1 75 ? 5.985 -0.412 10.421 1.00 94.12 75 TYR A N 1
ATOM 610 C CA . TYR A 1 75 ? 6.287 0.250 11.690 1.00 94.12 75 TYR A CA 1
ATOM 611 C C . TYR A 1 75 ? 5.052 0.414 12.575 1.00 94.12 75 TYR A C 1
ATOM 613 O O . TYR A 1 75 ? 5.158 0.300 13.795 1.00 94.12 75 TYR A O 1
ATOM 621 N N . TYR A 1 76 ? 3.911 0.765 11.975 1.00 92.75 76 TYR A N 1
ATOM 622 C CA . TYR A 1 76 ? 2.728 1.126 12.746 1.00 92.75 76 TYR A CA 1
ATOM 623 C C . TYR A 1 76 ? 1.861 -0.065 13.133 1.00 92.75 76 TYR A C 1
ATOM 625 O O . TYR A 1 76 ? 1.279 0.044 14.209 1.00 92.75 76 TYR A O 1
ATOM 633 N N . GLU A 1 77 ? 1.794 -1.129 12.314 1.00 91.88 77 GLU A N 1
ATOM 634 C CA . GLU A 1 77 ? 0.933 -2.310 12.556 1.00 91.88 77 GLU A CA 1
ATOM 635 C C . GLU A 1 77 ? -0.443 -1.857 13.071 1.00 91.88 77 GLU A C 1
ATOM 637 O O . GLU A 1 77 ? -0.761 -1.907 14.259 1.00 91.88 77 GLU A O 1
ATOM 642 N N . ALA A 1 78 ? -1.142 -1.134 12.194 1.00 91.19 78 ALA A N 1
ATOM 643 C CA . ALA A 1 78 ? -2.209 -0.226 12.590 1.00 91.19 78 ALA A CA 1
ATOM 644 C C . ALA A 1 78 ? -3.559 -0.920 12.778 1.00 91.19 78 ALA A C 1
ATOM 646 O O . ALA A 1 78 ? -4.479 -0.272 13.288 1.00 91.19 78 ALA A O 1
ATOM 647 N N . TYR A 1 79 ? -3.690 -2.169 12.337 1.00 91.38 79 TYR A N 1
ATOM 648 C CA . TYR A 1 79 ? -4.939 -2.915 12.365 1.00 91.38 79 TYR A CA 1
ATOM 649 C C . TYR A 1 79 ? -5.156 -3.562 13.741 1.00 91.38 79 TYR A C 1
ATOM 651 O O . TYR A 1 79 ? -4.213 -3.855 14.467 1.00 91.38 79 TYR A O 1
ATOM 659 N N . ILE A 1 80 ? -6.419 -3.735 14.141 1.00 90.50 80 ILE A N 1
ATOM 660 C CA . ILE A 1 80 ? -6.756 -4.407 15.411 1.00 90.50 80 ILE A CA 1
ATOM 661 C C . ILE A 1 80 ? -6.470 -5.916 15.331 1.00 90.50 80 ILE A C 1
ATOM 663 O O . ILE A 1 80 ? -6.159 -6.531 16.354 1.00 90.50 80 ILE A O 1
ATOM 667 N N . ASP A 1 81 ? -6.616 -6.507 14.143 1.00 87.50 81 ASP A N 1
ATOM 668 C CA . ASP A 1 81 ? -6.317 -7.913 13.875 1.00 87.50 81 ASP A CA 1
ATOM 669 C C . ASP A 1 81 ? -4.929 -8.056 13.230 1.00 87.50 81 ASP A C 1
ATOM 671 O O . ASP A 1 81 ? -4.676 -7.547 12.135 1.00 87.50 81 ASP A O 1
ATOM 675 N N . ASP A 1 82 ? -4.045 -8.815 13.882 1.00 86.50 82 ASP A N 1
ATOM 676 C CA . ASP A 1 82 ? -2.695 -9.121 13.393 1.00 86.50 82 ASP A CA 1
ATOM 677 C C . ASP A 1 82 ? -2.715 -9.795 11.999 1.00 86.50 82 ASP A C 1
ATOM 679 O O . ASP A 1 82 ? -1.753 -9.706 11.224 1.00 86.50 82 ASP A O 1
ATOM 683 N N . HIS A 1 83 ? -3.797 -10.505 11.653 1.00 86.00 83 HIS A N 1
ATOM 684 C CA . HIS A 1 83 ? -3.964 -11.090 10.323 1.00 86.00 83 HIS A CA 1
ATOM 685 C C . HIS A 1 83 ? -4.114 -10.020 9.238 1.00 86.00 83 HIS A C 1
ATOM 687 O O . HIS A 1 83 ? -3.543 -10.183 8.153 1.00 86.00 83 HIS A O 1
ATOM 693 N N . ASP A 1 84 ? -4.802 -8.918 9.532 1.00 88.44 84 ASP A N 1
ATOM 694 C CA . ASP A 1 84 ? -4.987 -7.810 8.596 1.00 88.44 84 ASP A CA 1
ATOM 695 C C . ASP A 1 84 ? -3.674 -7.054 8.375 1.00 88.44 84 ASP A C 1
ATOM 697 O O . ASP A 1 84 ? -3.331 -6.744 7.230 1.00 88.44 84 ASP A O 1
ATOM 701 N N . ASP A 1 85 ? -2.859 -6.880 9.420 1.00 90.56 85 ASP A N 1
ATOM 702 C CA . ASP A 1 85 ? -1.497 -6.349 9.289 1.00 90.56 85 ASP A CA 1
ATOM 703 C C . ASP A 1 85 ? -0.628 -7.222 8.369 1.00 90.56 85 ASP A C 1
ATOM 705 O O . ASP A 1 85 ? 0.107 -6.713 7.513 1.00 90.56 85 ASP A O 1
ATOM 709 N N . CYS A 1 86 ? -0.739 -8.551 8.479 1.00 85.62 86 CYS A N 1
ATOM 710 C CA . CYS A 1 86 ? -0.026 -9.478 7.602 1.00 85.62 86 CYS A CA 1
ATOM 711 C C . CYS A 1 86 ? -0.463 -9.324 6.136 1.00 85.62 86 CYS A C 1
ATOM 713 O O . CYS A 1 86 ? 0.383 -9.207 5.239 1.00 85.62 86 CYS A O 1
ATOM 715 N N . VAL A 1 87 ? -1.775 -9.280 5.878 1.00 87.19 87 VAL A N 1
ATOM 716 C CA . VAL A 1 87 ? -2.326 -9.072 4.529 1.00 87.19 87 VAL A CA 1
ATOM 717 C C . VAL A 1 87 ? -1.881 -7.721 3.971 1.00 87.19 87 VAL A C 1
ATOM 719 O O . VAL A 1 87 ? -1.426 -7.645 2.823 1.00 87.19 87 VAL A O 1
ATOM 722 N N . ALA A 1 88 ? -1.941 -6.666 4.783 1.00 90.19 88 ALA A N 1
ATOM 723 C CA . ALA A 1 88 ? -1.515 -5.329 4.405 1.00 90.19 88 ALA A CA 1
ATOM 724 C C . ALA A 1 88 ? -0.020 -5.293 4.051 1.00 90.19 88 ALA A C 1
ATOM 726 O O . ALA A 1 88 ? 0.348 -4.764 2.997 1.00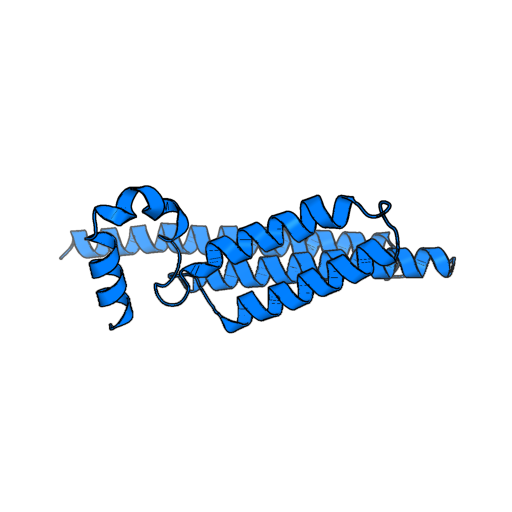 90.19 88 ALA A O 1
ATOM 727 N N . ALA A 1 89 ? 0.847 -5.918 4.853 1.00 89.38 89 ALA A N 1
ATOM 728 C CA . ALA A 1 89 ? 2.281 -6.014 4.582 1.00 89.38 89 ALA A CA 1
ATOM 729 C C . ALA A 1 89 ? 2.578 -6.769 3.273 1.00 89.38 89 ALA A C 1
ATOM 731 O O . ALA A 1 89 ? 3.394 -6.323 2.459 1.00 89.38 89 ALA A O 1
ATOM 732 N N . VAL A 1 90 ? 1.887 -7.885 3.019 1.00 86.25 90 VAL A N 1
ATOM 733 C CA . VAL A 1 90 ? 2.006 -8.639 1.760 1.00 86.25 90 VAL A CA 1
ATOM 734 C C . VAL A 1 90 ? 1.568 -7.783 0.564 1.00 86.25 90 VAL A C 1
ATOM 736 O O . VAL A 1 90 ? 2.260 -7.743 -0.459 1.00 86.25 90 VAL A O 1
ATOM 739 N N . ALA A 1 91 ? 0.470 -7.037 0.694 1.00 89.19 91 ALA A N 1
ATOM 740 C CA . ALA A 1 91 ? 0.006 -6.119 -0.342 1.00 89.19 91 ALA A CA 1
ATOM 741 C C . ALA A 1 91 ? 1.015 -4.984 -0.613 1.00 89.19 91 ALA A C 1
ATOM 743 O O . ALA A 1 91 ? 1.249 -4.624 -1.770 1.00 89.19 91 ALA A O 1
ATOM 744 N N . GLN A 1 92 ? 1.674 -4.442 0.415 1.00 91.69 92 GLN A N 1
ATOM 745 C CA . GLN A 1 92 ? 2.721 -3.431 0.225 1.00 91.69 92 GLN A CA 1
ATOM 746 C C . GLN A 1 92 ? 3.972 -3.991 -0.467 1.00 91.69 92 GLN A C 1
ATOM 748 O O . GLN A 1 92 ? 4.543 -3.328 -1.344 1.00 91.69 92 GLN A O 1
ATOM 753 N N . TRP A 1 93 ? 4.379 -5.224 -0.144 1.00 88.81 93 TRP A N 1
ATOM 754 C CA . TRP A 1 93 ? 5.453 -5.914 -0.868 1.00 88.81 93 TRP A CA 1
ATOM 755 C C . TRP A 1 93 ? 5.116 -6.068 -2.350 1.00 88.81 93 TRP A C 1
ATOM 757 O O . TRP A 1 93 ? 5.947 -5.777 -3.211 1.00 88.81 93 TRP A O 1
ATOM 767 N N . GLN A 1 94 ? 3.881 -6.451 -2.664 1.00 89.25 94 GLN A N 1
ATOM 768 C CA . GLN A 1 94 ? 3.409 -6.576 -4.040 1.00 89.25 94 GLN A CA 1
ATOM 769 C C . GLN A 1 94 ? 3.494 -5.250 -4.812 1.00 89.25 94 GLN A C 1
ATOM 771 O O . GLN A 1 94 ? 3.988 -5.229 -5.944 1.00 89.25 94 GLN A O 1
ATOM 776 N N . VAL A 1 95 ? 3.039 -4.137 -4.226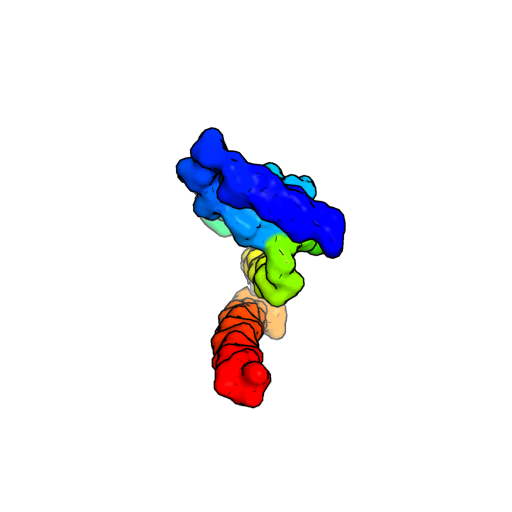 1.00 91.62 95 VAL A N 1
ATOM 777 C CA . VAL A 1 95 ? 3.137 -2.811 -4.867 1.00 91.62 95 VAL A CA 1
ATOM 778 C C . VAL A 1 95 ? 4.602 -2.447 -5.122 1.00 91.62 95 VAL A C 1
ATOM 780 O O . VAL A 1 95 ? 4.949 -1.995 -6.214 1.00 91.62 95 VAL A O 1
ATOM 783 N N . THR A 1 96 ? 5.481 -2.715 -4.157 1.00 92.19 96 THR A N 1
ATOM 784 C CA . THR A 1 96 ? 6.925 -2.471 -4.281 1.00 92.19 96 THR A CA 1
ATOM 785 C C . THR A 1 96 ? 7.541 -3.284 -5.423 1.00 92.19 96 THR A C 1
ATOM 787 O O . THR A 1 96 ? 8.223 -2.723 -6.285 1.00 92.19 96 THR A O 1
ATOM 790 N N . PHE A 1 97 ? 7.253 -4.588 -5.498 1.00 88.75 97 PHE A N 1
ATOM 791 C CA . PHE A 1 97 ? 7.737 -5.438 -6.588 1.00 88.75 97 PHE A CA 1
ATOM 792 C C . PHE A 1 97 ? 7.175 -5.031 -7.947 1.00 88.75 97 PHE A C 1
ATOM 794 O O . PHE A 1 97 ? 7.884 -5.127 -8.944 1.00 88.75 97 PHE A O 1
ATOM 801 N N . THR A 1 98 ? 5.946 -4.517 -7.994 1.00 89.88 98 THR A N 1
ATOM 802 C CA . THR A 1 98 ? 5.344 -3.997 -9.228 1.00 89.88 98 THR A CA 1
ATOM 803 C C . THR A 1 98 ? 6.132 -2.801 -9.766 1.00 89.88 98 THR A C 1
ATOM 805 O O . THR A 1 98 ? 6.459 -2.764 -10.950 1.00 89.88 98 THR A O 1
ATOM 808 N N . TYR A 1 99 ? 6.522 -1.849 -8.915 1.00 91.81 99 TYR A N 1
ATOM 809 C CA . TYR A 1 99 ? 7.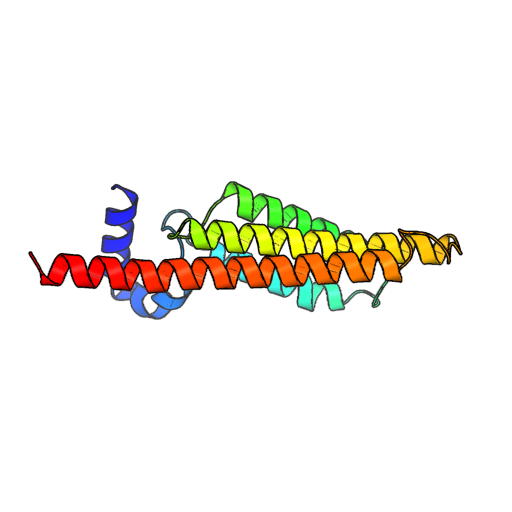382 -0.744 -9.354 1.00 91.81 99 TYR A CA 1
ATOM 810 C C . TYR A 1 99 ? 8.799 -1.203 -9.713 1.00 91.81 99 TYR A C 1
ATOM 812 O O . TYR A 1 99 ? 9.389 -0.682 -10.661 1.00 91.81 99 TYR A O 1
ATOM 820 N N . PHE A 1 100 ? 9.331 -2.206 -9.012 1.00 88.56 100 PHE A N 1
ATOM 821 C CA . PHE A 1 100 ? 10.611 -2.828 -9.364 1.00 88.56 100 PHE A CA 1
ATOM 822 C C . PHE A 1 100 ? 10.571 -3.506 -10.738 1.00 88.56 100 PHE A C 1
ATOM 824 O O . PHE A 1 100 ? 11.501 -3.356 -11.531 1.00 88.56 100 PHE A O 1
ATOM 831 N N . ALA A 1 101 ? 9.454 -4.142 -11.079 1.00 85.50 101 ALA A N 1
ATOM 832 C CA . ALA A 1 101 ? 9.183 -4.650 -12.418 1.00 85.50 101 ALA A CA 1
ATOM 833 C C . ALA A 1 101 ? 9.282 -3.565 -13.475 1.00 85.50 101 ALA A C 1
ATOM 835 O O . ALA A 1 101 ? 10.009 -3.703 -14.452 1.00 85.50 101 ALA A O 1
ATOM 836 N N . SER A 1 102 ? 8.556 -2.470 -13.256 1.00 87.75 102 SER A N 1
ATOM 837 C CA . SER A 1 102 ? 8.501 -1.359 -14.194 1.00 87.75 102 SER A CA 1
ATOM 838 C C . SER A 1 102 ? 9.889 -0.759 -14.399 1.00 87.75 102 SER A C 1
ATOM 840 O O . SER A 1 102 ? 10.268 -0.461 -15.527 1.00 87.75 102 SER A O 1
ATOM 842 N N . PHE A 1 103 ? 10.682 -0.659 -13.330 1.00 88.38 103 PHE A N 1
ATOM 843 C CA . PHE A 1 103 ? 12.066 -0.201 -13.404 1.00 88.38 103 PHE A CA 1
ATOM 844 C C . PHE A 1 103 ? 12.963 -1.146 -14.210 1.00 88.38 103 PHE A C 1
ATOM 846 O O . PHE A 1 103 ? 13.676 -0.694 -15.103 1.00 88.38 103 PHE A O 1
ATOM 853 N N . THR A 1 104 ? 12.918 -2.453 -13.940 1.00 84.12 104 THR A N 1
ATOM 854 C CA . THR A 1 104 ? 13.725 -3.434 -14.687 1.00 84.12 104 THR A CA 1
ATOM 855 C C . THR A 1 104 ? 13.312 -3.521 -16.157 1.00 84.12 104 THR A C 1
ATOM 857 O O . THR A 1 104 ? 14.177 -3.592 -17.025 1.00 84.12 104 THR A O 1
ATOM 860 N N . ALA A 1 105 ? 12.013 -3.428 -16.456 1.00 82.12 105 ALA A N 1
ATOM 861 C CA . ALA A 1 105 ? 11.498 -3.375 -17.820 1.00 82.12 105 ALA A CA 1
ATOM 862 C C . ALA A 1 105 ? 11.965 -2.114 -18.563 1.00 82.12 105 ALA A C 1
ATOM 864 O O . ALA A 1 105 ? 12.375 -2.208 -19.719 1.00 82.12 105 ALA A O 1
ATOM 865 N N . PHE A 1 106 ? 11.957 -0.956 -17.893 1.00 85.44 106 PHE A N 1
ATOM 866 C CA . PHE A 1 106 ? 12.499 0.289 -18.437 1.00 85.44 106 PHE A CA 1
ATOM 867 C C . PHE A 1 106 ? 14.003 0.163 -18.726 1.00 85.44 106 PHE A C 1
ATOM 869 O O . PHE A 1 106 ? 14.447 0.443 -19.836 1.00 85.44 106 PHE A O 1
ATOM 876 N N . ALA A 1 107 ? 14.785 -0.338 -17.765 1.00 85.19 107 ALA A N 1
ATOM 877 C CA . ALA A 1 107 ? 16.228 -0.517 -17.925 1.00 85.19 107 ALA A CA 1
ATOM 878 C C . ALA A 1 107 ? 16.587 -1.509 -19.048 1.00 85.19 107 ALA A C 1
ATOM 880 O O . ALA A 1 107 ? 17.525 -1.271 -19.807 1.00 85.19 107 ALA A O 1
ATOM 881 N N . ALA A 1 108 ? 15.832 -2.604 -19.186 1.00 81.12 108 ALA A N 1
ATOM 882 C CA . ALA A 1 108 ? 16.036 -3.584 -20.251 1.00 81.12 108 ALA A CA 1
ATOM 883 C C . ALA A 1 108 ? 15.732 -3.010 -21.646 1.00 81.12 108 ALA A C 1
ATOM 885 O O . ALA A 1 108 ? 16.429 -3.343 -22.606 1.00 81.12 108 ALA A O 1
ATOM 886 N N . ALA A 1 109 ? 14.716 -2.145 -21.755 1.00 80.44 109 ALA A N 1
ATOM 887 C CA . ALA A 1 109 ? 14.375 -1.468 -23.003 1.00 80.44 109 ALA A CA 1
ATOM 888 C C . ALA A 1 109 ? 15.490 -0.510 -23.458 1.00 80.44 109 ALA A C 1
ATOM 890 O O . ALA A 1 109 ? 15.863 -0.532 -24.628 1.00 80.44 109 ALA A O 1
ATOM 891 N N . GLU A 1 110 ? 16.062 0.263 -22.531 1.00 83.44 110 GLU A N 1
ATOM 892 C CA . GLU A 1 110 ? 17.184 1.175 -22.811 1.00 83.44 110 GLU A CA 1
ATOM 893 C C . GLU A 1 110 ? 18.477 0.431 -23.188 1.00 83.44 110 GLU A C 1
ATOM 895 O O . GLU A 1 110 ? 19.254 0.900 -24.016 1.00 83.44 110 GLU A O 1
ATOM 900 N N . ALA A 1 111 ? 18.707 -0.757 -22.623 1.00 80.50 111 ALA A N 1
ATOM 901 C CA . ALA A 1 111 ? 19.885 -1.574 -22.918 1.00 80.50 111 ALA A CA 1
ATOM 902 C C . ALA A 1 111 ? 19.782 -2.403 -24.222 1.00 80.50 111 ALA A C 1
ATOM 904 O O . ALA A 1 111 ? 20.694 -3.179 -24.508 1.00 80.50 111 ALA A O 1
ATOM 905 N N . ASP A 1 112 ? 18.673 -2.306 -24.975 1.00 73.12 112 ASP A N 1
ATOM 906 C CA . ASP A 1 112 ? 18.295 -3.186 -26.106 1.00 73.12 112 ASP A CA 1
ATOM 907 C C . ASP A 1 112 ? 18.429 -4.696 -25.789 1.00 73.12 112 ASP A C 1
ATOM 909 O O . ASP A 1 112 ? 18.592 -5.556 -26.660 1.00 73.12 112 ASP A O 1
ATOM 913 N N . GLN A 1 113 ? 18.335 -5.054 -24.504 1.00 67.00 113 GLN A N 1
ATOM 914 C CA . GLN A 1 113 ? 18.544 -6.412 -24.019 1.00 67.00 113 GLN A CA 1
ATOM 915 C C . GLN A 1 113 ? 17.218 -7.183 -24.038 1.00 67.00 113 GLN A C 1
ATOM 917 O O . GLN A 1 113 ? 16.504 -7.282 -23.043 1.00 67.00 113 GLN A O 1
ATOM 922 N N . LYS A 1 114 ? 16.879 -7.755 -25.198 1.00 59.50 114 LYS A N 1
ATOM 923 C CA . LYS A 1 114 ? 15.584 -8.432 -25.422 1.00 59.50 114 LYS A CA 1
ATOM 924 C C . LYS A 1 114 ? 15.505 -9.881 -24.927 1.00 59.50 114 LYS A C 1
ATOM 926 O O . LYS A 1 114 ? 14.408 -10.427 -24.853 1.00 59.50 114 LYS A O 1
ATOM 931 N N . GLN A 1 115 ? 16.625 -10.524 -24.587 1.00 57.31 115 GLN A N 1
ATOM 932 C CA . GLN A 1 115 ? 16.651 -11.938 -24.187 1.00 57.31 115 GLN A CA 1
ATOM 933 C C . GLN A 1 115 ? 17.402 -12.148 -22.865 1.00 57.31 115 GLN A C 1
ATOM 935 O O . GLN A 1 115 ? 18.607 -11.927 -22.771 1.00 57.31 115 GLN A O 1
ATOM 940 N N . GLY A 1 116 ? 16.669 -12.594 -21.840 1.00 59.06 116 GLY A N 1
ATOM 941 C CA . GLY A 1 116 ? 17.179 -12.947 -20.513 1.00 59.06 116 GLY A CA 1
ATOM 942 C C . GLY A 1 116 ? 16.048 -13.343 -19.555 1.00 59.06 116 GLY A C 1
ATOM 943 O O . GLY A 1 116 ? 14.882 -13.056 -19.818 1.00 59.06 116 GLY A O 1
ATOM 944 N N . PHE A 1 117 ? 16.368 -13.986 -18.427 1.00 58.53 117 PHE A N 1
ATOM 945 C CA . PHE A 1 117 ? 15.386 -14.282 -17.365 1.00 58.53 117 PHE A CA 1
ATOM 946 C C . PHE A 1 117 ? 14.786 -12.996 -16.761 1.00 58.53 117 PHE A C 1
ATOM 948 O O . PHE A 1 117 ? 13.604 -12.951 -16.440 1.00 58.53 117 PHE A O 1
ATOM 955 N N . PHE A 1 118 ? 15.581 -11.922 -16.718 1.00 52.94 118 PHE A N 1
ATOM 956 C CA . PHE A 1 118 ? 15.148 -10.557 -16.391 1.00 52.94 118 PHE A CA 1
ATOM 957 C C . PHE A 1 118 ? 14.498 -9.811 -17.570 1.00 52.94 118 PHE A C 1
ATOM 959 O O . PHE A 1 118 ? 14.247 -8.614 -17.468 1.00 52.94 118 PHE A O 1
ATOM 966 N N . SER A 1 119 ? 14.226 -10.483 -18.697 1.00 60.78 119 SER A N 1
ATOM 967 C CA . SER A 1 119 ? 13.394 -9.886 -19.747 1.00 60.78 119 SER A CA 1
ATOM 968 C C . SER A 1 119 ? 11.977 -9.646 -19.225 1.00 60.78 119 SER A C 1
ATOM 970 O O . SER A 1 119 ? 11.517 -10.307 -18.288 1.00 60.78 119 SER A O 1
ATOM 972 N N . THR A 1 120 ? 11.264 -8.726 -19.874 1.00 64.44 120 THR A N 1
ATOM 973 C CA . THR A 1 120 ? 9.892 -8.317 -19.539 1.00 64.44 120 THR A CA 1
ATOM 974 C C . THR A 1 120 ? 8.952 -9.508 -19.313 1.00 64.44 120 THR A C 1
ATOM 976 O O . THR A 1 120 ? 8.083 -9.454 -18.445 1.00 64.44 120 THR A O 1
ATOM 979 N N . THR A 1 121 ? 9.148 -10.616 -20.037 1.00 71.75 121 THR A N 1
ATOM 980 C CA . THR A 1 121 ? 8.328 -11.828 -19.908 1.00 71.75 121 THR A CA 1
ATOM 981 C C . THR A 1 121 ? 8.606 -12.601 -18.618 1.00 71.75 121 THR A C 1
ATOM 983 O O . THR A 1 121 ? 7.661 -12.977 -17.929 1.00 71.75 121 THR A O 1
ATOM 986 N N . GLY A 1 122 ? 9.875 -12.827 -18.261 1.00 71.50 122 GLY A N 1
ATOM 987 C CA . GLY A 1 122 ? 10.233 -13.583 -17.053 1.00 71.50 122 GLY A CA 1
ATOM 988 C C . GLY A 1 122 ? 9.834 -12.846 -15.775 1.00 71.50 122 GLY A C 1
ATOM 989 O O . GLY A 1 122 ? 9.220 -13.431 -14.881 1.00 71.50 122 GLY A O 1
ATOM 990 N N . PHE A 1 123 ? 10.078 -11.533 -15.735 1.00 71.56 123 PHE A N 1
ATOM 991 C CA . PHE A 1 123 ? 9.655 -10.700 -14.611 1.00 71.56 123 PHE A CA 1
ATOM 992 C C . PHE A 1 123 ? 8.121 -10.560 -14.537 1.00 71.56 123 PHE A C 1
ATOM 994 O O . PHE A 1 123 ? 7.548 -10.575 -13.449 1.00 71.56 123 PHE A O 1
ATOM 1001 N N . GLY A 1 124 ? 7.431 -10.494 -15.681 1.00 75.75 124 GLY A N 1
ATOM 1002 C CA . GLY A 1 124 ? 5.965 -10.487 -15.726 1.00 75.75 124 GLY A CA 1
ATOM 1003 C C . GLY A 1 124 ? 5.342 -11.755 -15.134 1.00 75.75 124 GLY A C 1
ATOM 1004 O O . GLY A 1 124 ? 4.401 -11.669 -14.348 1.00 75.75 124 GLY A O 1
ATOM 1005 N N . VAL A 1 125 ? 5.900 -12.932 -15.440 1.00 81.38 125 VAL A N 1
ATOM 1006 C CA . VAL A 1 125 ? 5.463 -14.201 -14.829 1.00 81.38 125 VAL A CA 1
ATOM 1007 C C . VAL A 1 125 ? 5.723 -14.205 -13.322 1.00 81.38 125 VAL A C 1
ATOM 1009 O O . VAL A 1 125 ? 4.848 -14.607 -12.558 1.00 81.38 125 VAL A O 1
ATOM 1012 N N . PHE A 1 126 ? 6.882 -13.712 -12.875 1.00 80.31 126 PHE A N 1
ATOM 1013 C CA . PHE A 1 126 ? 7.179 -13.568 -11.448 1.00 80.31 126 PHE A CA 1
ATOM 1014 C C . PHE A 1 126 ? 6.154 -12.675 -10.733 1.00 80.31 126 PHE A C 1
ATOM 1016 O O . PHE A 1 126 ? 5.616 -13.074 -9.703 1.00 80.31 126 PHE A O 1
ATOM 1023 N N . LEU A 1 127 ? 5.818 -11.512 -11.301 1.00 78.38 127 LEU A N 1
ATOM 1024 C CA . LEU A 1 127 ? 4.778 -10.644 -10.747 1.00 78.38 127 LEU A CA 1
ATOM 1025 C C . LEU A 1 127 ? 3.428 -11.338 -10.659 1.00 78.38 127 LEU A C 1
ATOM 1027 O O . LEU A 1 127 ? 2.756 -11.208 -9.643 1.00 78.38 127 LEU A O 1
ATOM 1031 N N . LEU A 1 128 ? 3.031 -12.074 -11.698 1.00 83.19 128 LEU A N 1
ATOM 1032 C CA . LEU A 1 128 ? 1.780 -12.825 -11.669 1.0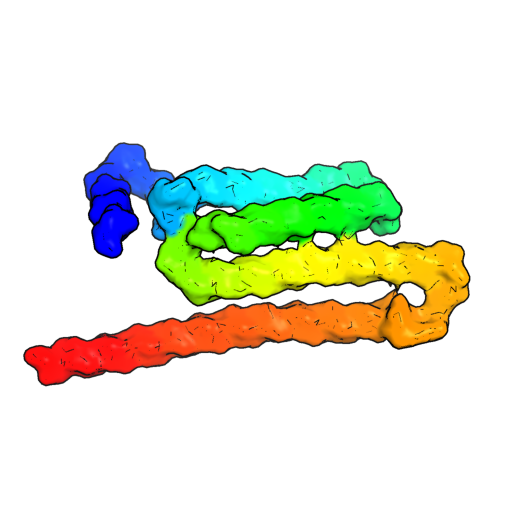0 83.19 128 LEU A CA 1
ATOM 1033 C C . LEU A 1 128 ? 1.776 -13.822 -10.509 1.00 83.19 128 LEU A C 1
ATOM 1035 O O . LEU A 1 128 ? 0.802 -13.872 -9.767 1.00 83.19 128 LEU A O 1
ATOM 1039 N N . LEU A 1 129 ? 2.869 -14.553 -10.288 1.00 85.94 129 LEU A N 1
ATOM 1040 C CA . LEU A 1 129 ? 2.976 -15.469 -9.149 1.00 85.94 129 LEU A CA 1
ATOM 1041 C C . LEU A 1 129 ? 2.886 -14.738 -7.803 1.00 85.94 129 LEU A C 1
ATOM 1043 O O . LEU A 1 129 ? 2.183 -15.206 -6.911 1.00 85.94 129 LEU A O 1
ATOM 1047 N N . VAL A 1 130 ? 3.536 -13.579 -7.665 1.00 80.31 130 VAL A N 1
ATOM 1048 C CA . VAL A 1 130 ? 3.444 -12.748 -6.452 1.00 80.31 130 VAL A CA 1
ATOM 1049 C C . VAL A 1 130 ? 2.006 -12.267 -6.226 1.00 80.31 130 VAL A C 1
ATOM 1051 O O . VAL A 1 130 ? 1.500 -12.401 -5.115 1.00 80.31 130 VAL A O 1
ATOM 1054 N N . LEU A 1 131 ? 1.320 -11.794 -7.273 1.00 82.00 131 LEU A N 1
ATOM 1055 C CA . LEU A 1 131 ? -0.085 -11.364 -7.229 1.00 82.00 131 LEU A CA 1
ATOM 1056 C C . LEU A 1 131 ? -1.033 -12.505 -6.847 1.00 82.00 131 LEU A C 1
ATOM 1058 O O . LEU A 1 131 ? -1.982 -12.317 -6.091 1.00 82.00 131 LEU A O 1
ATOM 1062 N N . PHE A 1 132 ? -0.785 -13.704 -7.368 1.00 87.38 132 PHE A N 1
ATOM 1063 C CA . PHE A 1 132 ? -1.553 -14.880 -6.982 1.00 87.38 132 PHE A CA 1
ATOM 1064 C C . PHE A 1 132 ? -1.269 -15.282 -5.534 1.00 87.38 132 PHE A C 1
ATOM 1066 O O . PHE A 1 132 ? -2.191 -15.671 -4.825 1.00 87.38 132 PHE A O 1
ATOM 1073 N N . SER A 1 133 ? -0.022 -15.166 -5.072 1.00 81.25 133 SER A N 1
ATOM 1074 C CA . SER A 1 133 ? 0.351 -15.531 -3.704 1.00 81.25 133 SER A CA 1
ATOM 1075 C C . SER A 1 133 ? -0.320 -14.643 -2.657 1.00 81.25 133 SER A C 1
ATOM 1077 O O . SER A 1 133 ? -0.819 -15.159 -1.665 1.00 81.25 133 SER A O 1
ATOM 1079 N N . SER A 1 134 ? -0.415 -13.334 -2.897 1.00 75.69 134 SER A N 1
ATOM 1080 C CA . SER A 1 134 ? -1.080 -12.399 -1.987 1.00 75.69 134 SER A CA 1
ATOM 1081 C C . SER A 1 134 ? -2.582 -12.655 -1.913 1.00 75.69 134 SER A C 1
ATOM 1083 O O . SER A 1 134 ? -3.146 -12.697 -0.821 1.00 75.69 134 SER A O 1
ATOM 1085 N N . PHE A 1 135 ? -3.214 -12.919 -3.060 1.00 82.19 135 PHE A N 1
ATOM 1086 C CA . PHE A 1 135 ? -4.611 -13.337 -3.114 1.00 82.19 135 PHE A CA 1
ATOM 1087 C C . PHE A 1 135 ? -4.842 -14.645 -2.343 1.00 82.19 135 PHE A C 1
ATOM 1089 O O . PHE A 1 135 ? -5.782 -14.737 -1.559 1.00 82.19 135 PHE A O 1
ATOM 1096 N N . LEU A 1 136 ? -3.967 -15.641 -2.515 1.00 87.12 136 LEU A N 1
ATOM 1097 C CA . LEU A 1 136 ? -4.061 -16.913 -1.795 1.00 87.12 136 LEU A CA 1
ATOM 1098 C C . LEU A 1 136 ? -3.867 -16.746 -0.286 1.00 87.12 136 LEU A C 1
ATOM 1100 O O . LEU A 1 136 ? -4.614 -17.358 0.469 1.00 87.12 136 LEU A O 1
ATOM 1104 N N . THR A 1 137 ? -2.918 -15.917 0.158 1.00 82.62 137 THR A N 1
ATOM 1105 C CA . THR A 1 137 ? -2.720 -15.619 1.585 1.00 82.62 137 THR A CA 1
ATOM 1106 C C . THR A 1 137 ? -3.959 -14.957 2.181 1.00 82.62 137 THR A C 1
ATOM 1108 O O . THR A 1 137 ? -4.421 -15.391 3.231 1.00 82.62 137 THR A O 1
ATOM 1111 N N . ALA A 1 138 ? -4.548 -13.976 1.491 1.00 81.00 138 ALA A N 1
ATOM 1112 C CA . ALA A 1 138 ? -5.783 -13.336 1.941 1.00 81.00 138 ALA A CA 1
ATOM 1113 C C . ALA A 1 138 ? -6.940 -14.345 2.039 1.00 81.00 138 ALA A C 1
ATOM 1115 O O . ALA A 1 138 ? -7.594 -14.437 3.072 1.00 81.00 138 ALA A O 1
ATOM 1116 N N . VAL A 1 139 ? -7.150 -15.167 1.003 1.00 86.06 139 VAL A N 1
ATOM 1117 C CA . VAL A 1 139 ? -8.184 -16.216 1.016 1.00 86.06 139 VAL A CA 1
ATOM 1118 C C . VAL A 1 139 ? -7.939 -17.223 2.140 1.00 86.06 139 VAL A C 1
ATOM 1120 O O . VAL A 1 139 ? -8.876 -17.601 2.835 1.00 86.06 139 VAL A O 1
ATOM 1123 N N . TYR A 1 140 ? -6.695 -17.655 2.340 1.00 87.75 140 TYR A N 1
ATOM 1124 C CA . TYR A 1 140 ? -6.336 -18.604 3.389 1.00 87.75 140 TYR A CA 1
ATOM 1125 C C . TYR A 1 140 ? -6.636 -18.056 4.787 1.00 87.75 140 TYR A C 1
ATOM 1127 O O . TYR A 1 140 ? -7.255 -18.757 5.586 1.00 87.75 140 TYR A O 1
ATOM 1135 N N . LEU A 1 141 ? -6.252 -16.808 5.068 1.00 84.44 141 LEU A N 1
ATOM 1136 C CA . LEU A 1 141 ? -6.508 -16.169 6.359 1.00 84.44 141 LEU A CA 1
ATOM 1137 C C . LEU A 1 141 ? -8.007 -15.963 6.603 1.00 84.44 141 LEU A C 1
ATOM 1139 O O . LEU A 1 141 ? -8.492 -16.311 7.675 1.00 84.44 141 LEU A O 1
ATOM 1143 N N . ILE A 1 142 ? -8.760 -15.530 5.587 1.00 84.50 142 ILE A N 1
ATOM 1144 C CA . ILE A 1 142 ? -10.224 -15.402 5.676 1.00 84.50 142 ILE A CA 1
ATOM 1145 C C . ILE A 1 142 ? -10.879 -16.760 5.960 1.00 84.50 142 ILE A C 1
ATOM 1147 O O . ILE A 1 142 ? -11.773 -16.857 6.795 1.00 84.50 142 ILE A O 1
ATOM 1151 N N . LEU A 1 143 ? -10.445 -17.831 5.287 1.00 86.31 143 LEU A N 1
ATOM 1152 C CA . LEU A 1 143 ? -10.982 -19.169 5.539 1.00 86.31 143 LEU A CA 1
ATOM 1153 C C . LEU A 1 143 ? -10.676 -19.637 6.963 1.00 86.31 143 LEU A C 1
ATOM 1155 O O . LEU A 1 143 ? -11.564 -20.173 7.625 1.00 86.31 143 LEU A O 1
ATOM 1159 N N . LEU A 1 144 ? -9.446 -19.433 7.440 1.00 83.75 144 LEU A N 1
ATOM 1160 C CA . LEU A 1 144 ? -9.078 -19.768 8.815 1.00 83.75 144 LEU A CA 1
ATOM 1161 C C . LEU A 1 144 ? -9.926 -19.013 9.832 1.00 83.75 144 LEU A C 1
ATOM 1163 O O . LEU A 1 144 ? -10.370 -19.614 10.806 1.00 83.75 144 LEU A O 1
ATOM 1167 N N . ASP A 1 145 ? -10.175 -17.733 9.594 1.00 83.06 145 ASP A N 1
ATOM 1168 C CA . ASP A 1 145 ? -10.994 -16.914 10.471 1.00 83.06 145 ASP A CA 1
ATOM 1169 C C . ASP A 1 145 ? -12.470 -17.369 10.473 1.00 83.06 145 ASP A C 1
ATOM 1171 O O . ASP A 1 145 ? -13.048 -17.589 11.538 1.00 83.06 145 ASP A O 1
ATOM 1175 N N . ILE A 1 146 ? -13.062 -17.654 9.305 1.00 83.56 146 ILE A N 1
ATOM 1176 C CA . ILE A 1 146 ? -14.433 -18.191 9.209 1.00 83.56 146 ILE A CA 1
ATOM 1177 C C . ILE A 1 146 ? -14.557 -19.522 9.966 1.00 83.56 146 ILE A C 1
ATOM 1179 O O . ILE A 1 146 ? -15.424 -19.672 10.831 1.00 83.56 146 ILE A O 1
ATOM 1183 N N . PHE A 1 147 ? -13.679 -20.489 9.682 1.00 86.25 147 PHE A N 1
ATOM 1184 C CA . PHE A 1 147 ? -13.730 -21.799 10.339 1.00 86.25 147 PHE A CA 1
ATOM 1185 C C . PHE A 1 147 ? -13.360 -21.721 11.829 1.00 86.25 147 PHE A C 1
ATOM 1187 O O . PHE A 1 147 ? -13.901 -22.475 12.642 1.00 86.25 147 PHE A O 1
ATOM 1194 N N . GLY A 1 148 ? -12.480 -20.794 12.209 1.00 79.88 148 GLY A N 1
ATOM 1195 C CA . GLY A 1 148 ? -12.128 -20.508 13.597 1.00 79.88 148 GLY A CA 1
ATOM 1196 C C . GLY A 1 148 ? -13.314 -19.965 14.395 1.00 79.88 148 GLY A C 1
ATOM 1197 O O . GLY A 1 148 ? -13.607 -20.470 15.483 1.00 79.88 148 GLY A O 1
ATOM 1198 N N . ARG A 1 149 ? -14.061 -19.005 13.832 1.00 73.12 149 ARG A N 1
ATOM 1199 C CA . ARG A 1 149 ? -15.298 -18.478 14.435 1.00 73.12 149 ARG A CA 1
ATOM 1200 C C . ARG A 1 149 ? -16.361 -19.567 14.591 1.00 73.12 149 ARG A C 1
ATOM 1202 O O . ARG A 1 149 ? -16.984 -19.652 15.650 1.00 73.12 149 ARG A O 1
ATOM 1209 N N . GLU A 1 150 ? -16.537 -20.440 13.596 1.00 76.25 150 GLU A N 1
ATOM 1210 C CA . GLU A 1 150 ? -17.478 -21.569 13.684 1.00 76.25 150 GLU A CA 1
ATOM 1211 C C . GLU A 1 150 ? -17.106 -22.573 14.789 1.00 76.25 150 GLU A C 1
ATOM 1213 O O . GLU A 1 150 ? -17.981 -23.064 15.511 1.00 76.25 150 GLU A O 1
ATOM 1218 N N . ALA A 1 151 ? -15.815 -22.871 14.957 1.00 73.25 151 ALA A N 1
ATOM 1219 C CA . ALA A 1 151 ? -15.334 -23.773 16.000 1.00 73.25 151 ALA A CA 1
ATOM 1220 C C . ALA A 1 151 ? -15.558 -23.199 17.412 1.00 73.25 151 ALA A C 1
ATOM 1222 O O . ALA A 1 151 ? -16.007 -23.918 18.310 1.00 73.25 151 ALA A O 1
ATOM 1223 N N . LEU A 1 152 ? -15.309 -21.899 17.599 1.00 70.19 152 LEU A N 1
ATOM 1224 C CA . LEU A 1 152 ? -15.545 -21.204 18.868 1.00 70.19 152 LEU A CA 1
ATOM 1225 C C . LEU A 1 152 ? -17.040 -21.098 19.205 1.00 70.19 152 LEU A C 1
ATOM 1227 O O . LEU A 1 152 ? -17.422 -21.337 20.351 1.00 70.19 152 LEU A O 1
ATOM 1231 N N . ALA A 1 153 ? -17.894 -20.820 18.214 1.00 72.44 153 ALA A N 1
ATOM 1232 C CA . ALA A 1 153 ? -19.347 -20.781 18.393 1.00 72.44 153 ALA A CA 1
ATOM 1233 C C . ALA A 1 153 ? -19.928 -22.149 18.795 1.00 72.44 153 ALA A C 1
ATOM 1235 O O . ALA A 1 153 ? -20.841 -22.231 19.616 1.00 72.44 153 ALA A O 1
ATOM 1236 N N . ARG A 1 154 ? -19.374 -23.250 18.266 1.00 74.38 154 ARG A N 1
ATOM 1237 C CA . ARG A 1 154 ? -19.749 -24.604 18.705 1.00 74.38 154 ARG A CA 1
ATOM 1238 C C . ARG A 1 154 ? -19.326 -24.878 20.144 1.00 74.38 154 ARG A C 1
ATOM 1240 O O . ARG A 1 154 ? -20.109 -25.464 20.885 1.00 74.38 154 ARG A O 1
ATOM 1247 N N . TYR A 1 155 ? -18.133 -24.450 20.551 1.00 69.81 155 TYR A N 1
ATOM 1248 C CA . TYR A 1 155 ? -17.643 -24.665 21.913 1.00 69.81 155 TYR A CA 1
ATOM 1249 C C . TYR A 1 155 ? -18.481 -23.920 22.968 1.00 69.81 155 TYR A C 1
ATOM 1251 O O . TYR A 1 155 ? -18.844 -24.521 23.975 1.00 69.81 155 TYR A O 1
ATOM 1259 N N . SER A 1 156 ? -18.867 -22.661 22.718 1.00 68.50 156 SER A N 1
ATOM 1260 C CA . SER A 1 156 ? -19.704 -21.886 23.654 1.00 68.50 156 SER A CA 1
ATOM 1261 C C . SER A 1 156 ? -21.152 -22.377 23.753 1.00 68.50 156 SER A C 1
ATOM 1263 O O . SER A 1 156 ? -21.809 -22.129 24.756 1.00 68.50 156 SER A O 1
ATOM 1265 N N . SER A 1 157 ? -21.657 -23.095 22.742 1.00 70.00 157 SER A N 1
ATOM 1266 C CA . SER A 1 157 ? -23.001 -23.697 22.773 1.00 70.00 157 SER A CA 1
ATOM 1267 C C . SER A 1 157 ? -23.105 -24.966 23.635 1.00 70.00 157 SER A C 1
ATOM 1269 O O . SER A 1 157 ? -24.210 -25.441 23.891 1.00 70.00 157 SER A O 1
ATOM 1271 N N . ILE A 1 158 ? -21.965 -25.534 24.050 1.00 69.75 158 ILE A N 1
ATOM 1272 C CA . ILE A 1 158 ? -21.874 -26.786 24.822 1.00 69.75 158 ILE A CA 1
ATOM 1273 C C . ILE A 1 158 ? -21.524 -26.511 26.306 1.00 69.75 158 ILE A C 1
ATOM 1275 O O . ILE A 1 158 ? -21.634 -27.417 27.132 1.00 69.75 158 ILE A O 1
ATOM 1279 N N . SER A 1 159 ? -21.144 -25.274 26.660 1.00 51.75 159 SER A N 1
ATOM 1280 C CA . SER A 1 159 ? -20.894 -24.804 28.038 1.00 51.75 159 SER A CA 1
ATOM 1281 C C . SER A 1 159 ? -22.091 -24.068 28.628 1.00 51.75 159 SER A C 1
ATOM 1283 O O . SER A 1 159 ? -22.392 -24.296 29.818 1.00 51.75 159 SER A O 1
#

Secondary structure (DSSP, 8-state):
-HHHHHHHHHHT-TTTGGGHHHHTTB-GGGTTHHHHHHHHHHIIIIIGGGSPTT-HHHHHHHHHHHHHHHHHHHHH--BSSHHHHHHHHHHHHHHHHHHHHHHHHHHHHHTT--SSTTSHHHHHHHHHHHHHHHHHHHHHHHHHHHHHHHHHHHHHTT-

Radius of gyration: 20.45 Å; chains: 1; bounding box: 43×40×54 Å

Sequence (159 aa):
MRELVKIKKRDEDESISSLEFFFEEYEPRCYLFPVFELARRIFLTSILAVFYPGSMQQIAIGMLGALLSMAVYLYYEAYIDDHDDCVAAVAQWQVTFTYFASFTAFAAAEADQKQGFFSTTGFGVFLLLVLFSSFLTAVYLILLDIFGREALARYSSIS

Foldseek 3Di:
DVQVVVLVVQCPDPVCVVVCVQPVFWGPVPSCVSVVVVVLVCCLPPVLVVDDPLDPVSLVSQLVSLVVVLVVLVPCVTGPDVLVSVLVNLVSVLSNLVSVLSVLQSVCVVVVPCDDCSHNVNSVVVSVVSVVVSVVSVVVSVVCVVVVVVVVVVVVVVD

Organism: NCBI:txid44058